Protein AF-A0A7I7TC88-F1 (afdb_monomer_lite)

Organism: NCBI:txid1534349

Foldseek 3Di:
DDKDDDDDPPDPDDDDPVNVVDDDDPPPDDPPDDDWQWDDDPDDDPDDTDTDDLVRVQVVVVVLVVDVVSLVVQLDQWDWDQDPVGTDIDGQPQPCSPPPPQWSHKDWDDDPRWHIWIWTWGDDPRDIIIDTDIPDDDPPNVVVSVVVVVVPVPDDD

Sequence (157 aa):
MVVLDQLAPNTAVRATAAHTDVECSCVGLVPGRSRATRSDWPTRSAGNSVIAAPHDLAVIYREALRYPLFAQIVHQPSAQFPGRSGFKEIKNQDRLLRSYPGFIGGKSGYTDLAQETYVGMAQRNGRRLIVVQMYGSDDLWGQAAQLLDWGFSHYSQ

Secondary structure (DSSP, 8-state):
-EE-S---TT------GGGGSS----TTPPTT----EEE---SS-TT--EEE-HHHHHHHHHHHTTSHHHHHHHT-SEEEEEETTEEEEEE---THHHHSTTEEEEEEEEETTTEEEEEEEEEETTEEEEEEEEEE-S-HHHHHHHHHHHHHHH---

Radius of gyration: 17.29 Å; chains: 1; bounding box: 58×32×40 Å

Structure (mmCIF, N/CA/C/O backbone):
data_AF-A0A7I7TC88-F1
#
_entry.id   AF-A0A7I7TC88-F1
#
loop_
_atom_site.group_PDB
_atom_site.id
_atom_site.type_symbol
_atom_site.label_atom_id
_atom_site.label_alt_id
_atom_site.label_comp_id
_atom_site.label_asym_id
_atom_site.label_entity_id
_atom_site.label_seq_id
_atom_site.pdbx_PDB_ins_code
_atom_site.Cartn_x
_atom_site.Cartn_y
_atom_site.Cartn_z
_atom_site.occupancy
_atom_site.B_iso_or_equiv
_atom_site.auth_seq_id
_atom_site.auth_comp_id
_atom_site.auth_asym_id
_atom_site.auth_atom_id
_atom_site.pdbx_PDB_model_num
ATOM 1 N N . MET A 1 1 ? -12.177 -2.552 -7.433 1.00 30.48 1 MET A N 1
ATOM 2 C CA . MET A 1 1 ? -11.979 -2.111 -6.040 1.00 30.48 1 MET A CA 1
ATOM 3 C C . MET A 1 1 ? -12.670 -3.127 -5.145 1.00 30.48 1 MET A C 1
ATOM 5 O O . MET A 1 1 ? -13.833 -3.399 -5.399 1.00 30.48 1 MET A O 1
ATOM 9 N N . VAL A 1 2 ? -11.966 -3.767 -4.208 1.00 35.16 2 VAL A N 1
ATOM 10 C CA . VAL A 1 2 ? -12.553 -4.766 -3.292 1.00 35.16 2 VAL A CA 1
ATOM 11 C C . VAL A 1 2 ? -12.083 -4.441 -1.877 1.00 35.16 2 VAL A C 1
ATOM 13 O O . VAL A 1 2 ? -10.880 -4.339 -1.650 1.00 35.16 2 VAL A O 1
ATOM 16 N N . VAL A 1 3 ? -13.031 -4.280 -0.952 1.00 37.34 3 VAL A N 1
ATOM 17 C CA . VAL A 1 3 ? -12.798 -4.225 0.498 1.00 37.34 3 VAL A CA 1
ATOM 18 C C . VAL A 1 3 ? -13.443 -5.488 1.062 1.00 37.34 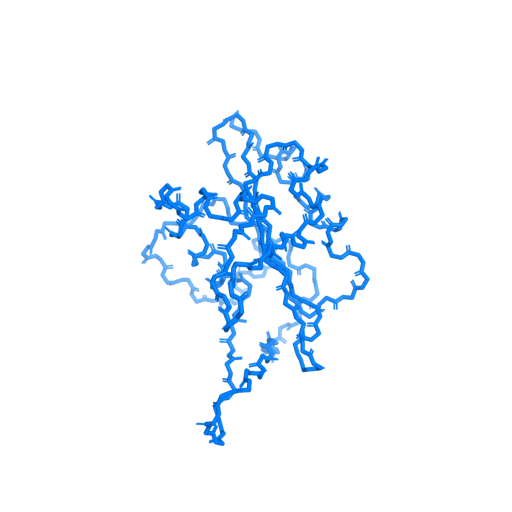3 VAL A C 1
ATOM 20 O O . VAL A 1 3 ? -14.662 -5.624 1.046 1.00 37.34 3 VAL A O 1
ATOM 23 N N . LEU A 1 4 ? -12.628 -6.466 1.454 1.00 41.84 4 LEU A N 1
ATOM 24 C CA . LEU A 1 4 ? -13.116 -7.755 1.950 1.00 41.84 4 LEU A CA 1
ATOM 25 C C . LEU A 1 4 ? -13.340 -7.673 3.459 1.00 41.84 4 LEU A C 1
ATOM 27 O O . LEU A 1 4 ? -12.362 -7.627 4.201 1.00 41.84 4 LEU A O 1
ATOM 31 N N . ASP A 1 5 ? -14.601 -7.705 3.904 1.00 38.94 5 ASP A N 1
ATOM 32 C CA . ASP A 1 5 ? -14.918 -7.810 5.337 1.00 38.94 5 ASP A CA 1
ATOM 33 C C . ASP A 1 5 ? -15.456 -9.188 5.759 1.00 38.94 5 ASP A C 1
ATOM 35 O O . ASP A 1 5 ? -15.155 -9.618 6.861 1.00 38.94 5 ASP A O 1
ATOM 39 N N . GLN A 1 6 ? -16.176 -9.961 4.936 1.00 37.22 6 GLN A N 1
ATOM 40 C CA . GLN A 1 6 ? -16.756 -11.234 5.418 1.00 37.22 6 GLN A CA 1
ATOM 41 C C . GLN A 1 6 ? -17.013 -12.263 4.298 1.00 37.22 6 GLN A C 1
ATOM 43 O O . GLN A 1 6 ? -18.144 -12.450 3.861 1.00 37.22 6 GLN A O 1
ATOM 48 N N . LEU A 1 7 ? -15.986 -12.995 3.847 1.00 35.56 7 LEU A N 1
ATOM 49 C CA . LEU A 1 7 ? -16.191 -14.226 3.064 1.00 35.56 7 LEU A CA 1
ATOM 50 C C . LEU A 1 7 ? -15.414 -15.388 3.679 1.00 35.56 7 LEU A C 1
ATOM 52 O O . LEU A 1 7 ? -14.193 -15.299 3.878 1.00 35.56 7 LEU A O 1
ATOM 56 N N . ALA A 1 8 ? -16.144 -16.470 3.972 1.00 33.47 8 ALA A N 1
ATOM 57 C CA . ALA A 1 8 ? -15.596 -17.699 4.526 1.00 33.47 8 ALA A CA 1
ATOM 58 C C . ALA A 1 8 ? -14.490 -18.260 3.602 1.00 33.47 8 ALA A C 1
ATOM 60 O O . ALA A 1 8 ? -14.648 -18.224 2.379 1.00 33.47 8 ALA A O 1
ATOM 61 N N . PRO A 1 9 ? -13.372 -18.789 4.143 1.00 36.81 9 PRO A N 1
ATOM 62 C CA . PRO A 1 9 ? -12.167 -19.111 3.363 1.00 36.81 9 PRO A CA 1
ATOM 63 C C . PRO A 1 9 ? -12.329 -20.194 2.284 1.00 36.81 9 PRO A C 1
ATOM 65 O O . PRO A 1 9 ? -11.410 -20.401 1.499 1.00 36.81 9 PRO A O 1
ATOM 68 N N . ASN A 1 10 ? -13.481 -20.870 2.230 1.00 29.33 10 ASN A N 1
ATOM 69 C CA . ASN A 1 10 ? -13.704 -22.060 1.406 1.00 29.33 10 ASN A CA 1
ATOM 70 C C . ASN A 1 10 ? -14.846 -21.886 0.392 1.00 29.33 10 ASN A C 1
ATOM 72 O O . ASN A 1 10 ? -15.270 -22.857 -0.233 1.00 29.33 10 ASN A O 1
ATOM 76 N N . THR A 1 11 ? -15.371 -20.671 0.228 1.00 32.31 11 THR A N 1
ATOM 77 C CA . THR A 1 11 ? -16.471 -20.413 -0.702 1.00 32.31 11 THR A CA 1
ATOM 78 C C . THR A 1 11 ? -15.914 -19.953 -2.045 1.00 32.31 11 THR A C 1
ATOM 80 O O . THR A 1 11 ? -15.488 -18.812 -2.201 1.00 32.31 11 THR A O 1
ATOM 83 N N . ALA A 1 12 ? -15.934 -20.834 -3.043 1.00 33.47 12 ALA A N 1
ATOM 84 C CA . ALA A 1 12 ? -15.748 -20.431 -4.430 1.00 33.47 12 ALA A CA 1
ATOM 85 C C . ALA A 1 12 ? -17.063 -19.823 -4.937 1.00 33.47 12 ALA A C 1
ATOM 87 O O . ALA A 1 12 ? -17.993 -20.539 -5.304 1.00 33.47 12 ALA A O 1
ATOM 88 N N . VAL A 1 13 ? -17.164 -18.494 -4.928 1.00 34.62 13 VAL A N 1
ATOM 89 C CA . VAL A 1 13 ? -18.330 -17.792 -5.471 1.00 34.62 13 VAL A CA 1
ATOM 90 C C . VAL A 1 13 ? -18.053 -17.453 -6.933 1.00 34.62 13 VAL A C 1
ATOM 92 O O . VAL A 1 13 ? -17.228 -16.598 -7.249 1.00 34.62 13 VAL A O 1
ATOM 95 N N . ARG A 1 14 ? -18.744 -18.134 -7.852 1.00 33.22 14 ARG A N 1
ATOM 96 C CA . ARG A 1 14 ? -18.722 -17.785 -9.277 1.00 33.22 14 ARG A CA 1
ATOM 97 C C . ARG A 1 14 ? -19.636 -16.580 -9.478 1.00 33.22 14 ARG A C 1
ATOM 99 O O . ARG A 1 14 ? -20.818 -16.673 -9.166 1.00 33.22 14 ARG A O 1
ATOM 106 N N . ALA A 1 15 ? -19.113 -15.461 -9.977 1.00 32.94 15 ALA A N 1
ATOM 107 C CA . ALA A 1 15 ? -19.929 -14.297 -10.317 1.00 32.94 15 ALA A CA 1
ATOM 108 C C . ALA A 1 15 ? -21.036 -14.691 -11.313 1.00 32.94 15 ALA A C 1
ATOM 110 O O . ALA A 1 15 ? -20.738 -15.049 -12.452 1.00 32.94 15 ALA A O 1
ATOM 111 N N . THR A 1 16 ? -22.295 -14.681 -10.871 1.00 37.97 16 THR A N 1
ATOM 112 C CA . THR A 1 16 ? -23.471 -14.849 -11.739 1.00 37.97 16 THR A CA 1
ATOM 113 C C . THR A 1 16 ? -24.166 -13.502 -11.911 1.00 37.97 16 THR A C 1
ATOM 115 O O . THR A 1 16 ? -23.864 -12.558 -11.183 1.00 37.97 16 THR A O 1
ATOM 118 N N . ALA A 1 17 ? -25.105 -13.394 -12.855 1.00 38.81 17 ALA A N 1
ATOM 119 C CA . ALA A 1 17 ? -25.898 -12.175 -13.047 1.00 38.81 17 ALA A CA 1
ATOM 120 C C . ALA A 1 17 ? -26.682 -11.754 -11.786 1.00 38.81 17 ALA A C 1
ATOM 122 O O . ALA A 1 17 ? -27.054 -10.602 -11.665 1.00 38.81 17 ALA A O 1
ATOM 123 N N . ALA A 1 18 ? -26.873 -12.644 -10.808 1.00 34.84 18 ALA A N 1
ATOM 124 C CA . ALA A 1 18 ? -27.464 -12.275 -9.523 1.00 34.84 18 ALA A CA 1
ATOM 125 C C . ALA A 1 18 ? -26.501 -11.479 -8.615 1.00 34.84 18 ALA A C 1
ATOM 127 O O . ALA A 1 18 ? -26.941 -10.808 -7.691 1.00 34.84 18 ALA A O 1
ATOM 128 N N . HIS A 1 19 ? -25.183 -11.518 -8.859 1.00 32.69 19 HIS A N 1
ATOM 129 C CA . HIS A 1 19 ? -24.187 -10.782 -8.063 1.00 32.69 19 HIS A CA 1
ATOM 130 C C . HIS A 1 19 ? -24.015 -9.323 -8.504 1.00 32.69 19 HIS A C 1
ATOM 132 O O . HIS A 1 19 ? -23.260 -8.590 -7.872 1.00 32.69 19 HIS A O 1
ATOM 138 N N . THR A 1 20 ? -24.701 -8.891 -9.567 1.00 38.81 20 THR A N 1
ATOM 139 C CA . THR A 1 20 ? -24.867 -7.462 -9.875 1.00 38.81 20 THR A CA 1
ATOM 140 C C . THR A 1 20 ? -25.995 -6.813 -9.070 1.00 38.81 20 THR A C 1
ATOM 142 O O . THR A 1 20 ? -26.038 -5.589 -9.019 1.00 38.81 20 THR A O 1
ATOM 145 N N . ASP A 1 21 ? -26.839 -7.609 -8.399 1.00 30.73 21 ASP A N 1
ATOM 146 C CA . ASP A 1 21 ? -27.986 -7.129 -7.611 1.00 30.73 21 ASP A CA 1
ATOM 147 C C . ASP A 1 21 ? -27.729 -7.126 -6.091 1.00 30.73 21 ASP A C 1
ATOM 149 O O . ASP A 1 21 ? -28.635 -6.847 -5.308 1.00 30.73 21 ASP A O 1
ATOM 153 N N . VAL A 1 22 ? -26.498 -7.414 -5.647 1.00 30.27 22 VAL A N 1
ATOM 154 C CA . VAL A 1 22 ? -26.112 -7.354 -4.227 1.00 30.27 22 VAL A CA 1
ATOM 155 C C . VAL A 1 22 ? -25.094 -6.236 -4.028 1.00 30.27 22 VAL A C 1
ATOM 157 O O . VAL A 1 22 ? -24.042 -6.230 -4.667 1.00 30.27 22 VAL A O 1
ATOM 160 N N . GLU A 1 23 ? -25.427 -5.288 -3.150 1.00 30.33 23 GLU A N 1
ATOM 161 C CA . GLU A 1 23 ? -24.625 -4.118 -2.782 1.00 30.33 23 GLU A CA 1
ATOM 162 C C . GLU A 1 23 ? -23.167 -4.475 -2.451 1.00 30.33 23 GLU A C 1
ATOM 164 O O . GLU A 1 23 ? -22.798 -4.837 -1.336 1.00 30.33 23 GLU A O 1
ATOM 169 N N . CYS A 1 24 ? -22.297 -4.335 -3.442 1.00 29.61 24 CYS A N 1
ATOM 170 C CA . CYS A 1 24 ? -20.859 -4.264 -3.259 1.00 29.61 24 CYS A CA 1
ATOM 171 C C . CYS A 1 24 ? -20.335 -3.365 -4.371 1.00 29.61 24 CYS A C 1
ATOM 173 O O . CYS A 1 24 ? -20.211 -3.785 -5.521 1.00 29.61 24 CYS A O 1
ATOM 175 N N . SER A 1 25 ? -20.120 -2.090 -4.033 1.00 32.56 25 SER A N 1
ATOM 176 C CA . SER A 1 25 ? -19.837 -1.003 -4.976 1.00 32.56 25 SER A CA 1
ATOM 177 C C . SER A 1 25 ? -18.528 -1.229 -5.743 1.00 32.56 25 SER A C 1
ATOM 179 O O . SER A 1 25 ? -17.452 -0.743 -5.393 1.00 32.56 25 SER A O 1
ATOM 181 N N . CYS A 1 26 ? -18.623 -1.997 -6.824 1.00 33.34 26 CYS A N 1
ATOM 182 C CA . CYS A 1 26 ? -17.640 -2.062 -7.887 1.00 33.34 26 CYS A CA 1
ATOM 183 C C . CYS A 1 26 ? -17.983 -0.972 -8.903 1.00 33.34 26 CYS A C 1
ATOM 185 O O . CYS A 1 26 ? -18.599 -1.241 -9.934 1.00 33.34 26 CYS A O 1
ATOM 187 N N . VAL A 1 27 ? -17.596 0.271 -8.620 1.00 30.95 27 VAL A N 1
ATOM 188 C CA . VAL A 1 27 ? -17.707 1.351 -9.608 1.00 30.95 27 VAL A CA 1
ATOM 189 C C . VAL A 1 27 ? -16.880 0.966 -10.847 1.00 30.95 27 VAL A C 1
ATOM 191 O O . VAL A 1 27 ? -15.663 0.806 -10.761 1.00 30.95 27 VAL A O 1
ATOM 194 N N . GLY A 1 28 ? -17.554 0.776 -11.991 1.00 35.25 28 GLY A N 1
ATOM 195 C CA . GLY A 1 28 ? -16.935 0.650 -13.320 1.00 35.25 28 GLY A CA 1
ATOM 196 C C . GLY A 1 28 ? -16.926 -0.734 -13.993 1.00 35.25 28 GLY A C 1
ATOM 197 O O . GLY A 1 28 ? -16.278 -0.879 -15.031 1.00 35.25 28 GLY A O 1
ATOM 198 N N . LEU A 1 29 ? -17.617 -1.753 -13.468 1.00 34.38 29 LEU A N 1
ATOM 199 C CA . LEU A 1 29 ? -17.720 -3.058 -14.141 1.00 34.38 29 LEU A CA 1
ATOM 200 C C . LEU A 1 29 ? -18.907 -3.100 -15.118 1.00 34.38 29 LEU A C 1
ATOM 202 O O . LEU A 1 29 ? -20.060 -3.023 -14.710 1.00 34.38 29 LEU A O 1
ATOM 206 N N . VAL A 1 30 ? -18.618 -3.262 -16.414 1.00 31.56 30 VAL A N 1
ATOM 207 C CA . VAL A 1 30 ? -19.623 -3.563 -17.450 1.00 31.56 30 VAL A CA 1
ATOM 208 C C . VAL A 1 30 ? -19.715 -5.088 -17.614 1.00 31.56 30 VAL A C 1
ATOM 210 O O . VAL A 1 30 ? -18.669 -5.729 -17.781 1.00 31.56 30 VAL A O 1
ATOM 213 N N . PRO A 1 31 ? -20.919 -5.692 -17.605 1.00 30.50 31 PRO A N 1
ATOM 214 C CA . PRO A 1 31 ? -21.084 -7.126 -17.834 1.00 30.50 31 PRO A CA 1
ATOM 215 C C . PRO A 1 31 ? -20.438 -7.582 -19.153 1.00 30.50 31 PRO A C 1
ATOM 217 O O . PRO A 1 31 ? -20.610 -6.952 -20.194 1.00 30.50 31 PRO A O 1
ATOM 220 N N . GLY A 1 32 ? -19.681 -8.685 -19.110 1.00 31.69 32 GLY A N 1
ATOM 221 C CA . GLY A 1 32 ? -19.079 -9.312 -20.297 1.00 31.69 32 GLY A CA 1
ATOM 222 C C . GLY A 1 32 ? -17.626 -8.932 -20.615 1.00 31.69 32 GLY A C 1
ATOM 223 O O . GLY A 1 32 ? -17.097 -9.403 -21.620 1.00 31.69 32 GLY A O 1
ATOM 224 N N . ARG A 1 33 ? -16.943 -8.129 -19.783 1.00 29.09 33 ARG A N 1
ATOM 225 C CA . ARG A 1 33 ? -15.505 -7.836 -19.957 1.00 29.09 33 ARG A CA 1
ATOM 226 C C . ARG A 1 33 ? -14.673 -8.234 -18.739 1.00 29.09 33 ARG A C 1
ATOM 228 O O . ARG A 1 33 ? -14.773 -7.629 -17.678 1.00 29.09 33 ARG A O 1
ATOM 235 N N . SER A 1 34 ? -13.777 -9.201 -18.925 1.00 29.73 34 SER A N 1
ATOM 236 C CA . SER A 1 34 ? -12.673 -9.473 -18.003 1.00 29.73 34 SER A CA 1
ATOM 237 C C . SER A 1 34 ? -11.613 -8.373 -18.128 1.00 29.73 34 SER A C 1
ATOM 239 O O . SER A 1 34 ? -11.020 -8.216 -19.197 1.00 29.73 34 SER A O 1
ATOM 241 N N . ARG A 1 35 ? -11.341 -7.624 -17.054 1.00 35.84 35 ARG A N 1
ATOM 242 C CA . ARG A 1 35 ? -10.143 -6.774 -16.959 1.00 35.84 35 ARG A CA 1
ATOM 243 C C . ARG A 1 35 ? -9.157 -7.391 -15.978 1.00 35.84 35 ARG A C 1
ATOM 245 O O . ARG A 1 35 ? -9.361 -7.365 -14.771 1.00 35.84 35 ARG A O 1
ATOM 252 N N . ALA A 1 36 ? -8.105 -7.958 -16.548 1.00 37.38 36 ALA A N 1
ATOM 253 C CA . ALA A 1 36 ? -6.912 -8.420 -15.867 1.00 37.38 36 ALA A CA 1
ATOM 254 C C . ALA A 1 36 ? -5.855 -7.317 -15.940 1.00 37.38 36 ALA A C 1
ATOM 256 O O . ALA A 1 36 ? -5.576 -6.808 -17.026 1.00 37.38 36 ALA A O 1
ATOM 257 N N . THR A 1 37 ? -5.249 -6.955 -14.815 1.00 36.53 37 THR A N 1
ATOM 258 C CA . THR A 1 37 ? -4.044 -6.123 -14.825 1.00 36.53 37 THR A CA 1
ATOM 259 C C . THR A 1 37 ? -2.842 -7.016 -15.067 1.00 36.53 37 THR A C 1
ATOM 261 O O . THR A 1 37 ? -2.555 -7.913 -14.273 1.00 36.53 37 THR A O 1
ATOM 264 N N . ARG A 1 38 ? -2.185 -6.798 -16.201 1.00 35.59 38 ARG A N 1
ATOM 265 C CA . ARG A 1 38 ? -1.017 -7.552 -16.644 1.00 35.59 38 ARG A CA 1
ATOM 266 C C . ARG A 1 38 ? 0.227 -6.939 -16.014 1.00 35.59 38 ARG A C 1
ATOM 268 O O . ARG A 1 38 ? 0.530 -5.796 -16.331 1.00 35.59 38 ARG A O 1
ATOM 275 N N . SER A 1 39 ? 0.949 -7.675 -15.174 1.00 34.16 39 SER A N 1
ATOM 276 C CA . SER A 1 39 ? 2.285 -7.271 -14.722 1.00 34.16 39 SER A CA 1
ATOM 277 C C . SER A 1 39 ? 3.347 -8.143 -15.393 1.00 34.16 39 SER A C 1
ATOM 279 O O . SER A 1 39 ? 3.354 -9.364 -15.244 1.00 34.16 39 SER A O 1
ATOM 281 N N . ASP A 1 40 ? 4.253 -7.510 -16.141 1.00 32.50 40 ASP A N 1
ATOM 282 C CA . ASP A 1 40 ? 5.426 -8.182 -16.704 1.00 32.50 40 ASP A CA 1
ATOM 283 C C . ASP A 1 40 ? 6.610 -7.991 -15.745 1.00 32.50 40 ASP A C 1
ATOM 285 O O . ASP A 1 40 ? 7.053 -6.871 -15.484 1.00 32.50 40 ASP A O 1
ATOM 289 N N . TRP A 1 41 ? 7.116 -9.092 -15.186 1.00 28.56 41 TRP A N 1
ATOM 290 C CA . TRP A 1 41 ? 8.337 -9.107 -14.378 1.00 28.56 41 TRP A CA 1
ATOM 291 C C . TRP A 1 41 ? 9.542 -9.483 -15.256 1.00 28.56 41 TRP A C 1
ATOM 293 O O . TRP A 1 41 ? 9.463 -10.469 -15.994 1.00 28.56 41 TRP A O 1
ATOM 303 N N . PRO A 1 42 ? 10.689 -8.778 -15.186 1.00 29.00 42 PRO A N 1
ATOM 304 C CA . PRO A 1 42 ? 11.821 -9.058 -16.055 1.00 29.00 42 PRO A CA 1
ATOM 305 C C . PRO A 1 42 ? 12.687 -10.181 -15.468 1.00 29.00 42 PRO A C 1
ATOM 307 O O . PRO A 1 42 ? 13.790 -9.951 -14.979 1.00 29.00 42 PRO A O 1
ATOM 310 N N . THR A 1 43 ? 12.219 -11.428 -15.537 1.00 34.06 43 THR A N 1
ATOM 311 C CA . THR A 1 43 ? 13.096 -12.603 -15.403 1.00 34.06 43 THR A CA 1
ATOM 312 C C . THR A 1 43 ? 12.837 -13.602 -16.523 1.00 34.06 43 THR A C 1
ATOM 314 O O . THR A 1 43 ? 11.827 -14.295 -16.535 1.00 34.06 43 THR A O 1
ATOM 317 N N . ARG A 1 44 ? 13.801 -13.644 -17.454 1.00 33.19 44 ARG A N 1
ATOM 318 C CA . ARG A 1 44 ? 14.151 -14.706 -18.416 1.00 33.19 44 ARG A CA 1
ATOM 319 C C . ARG A 1 44 ? 13.192 -15.910 -18.500 1.00 33.19 44 ARG A C 1
ATOM 321 O O . ARG A 1 44 ? 13.499 -16.986 -18.006 1.00 33.19 44 ARG A O 1
ATOM 328 N N . SER A 1 45 ? 12.088 -15.755 -19.218 1.00 28.77 45 SER A N 1
ATOM 329 C CA . SER A 1 45 ? 11.590 -16.713 -20.218 1.00 28.77 45 SER A CA 1
ATOM 330 C C . SER A 1 45 ? 10.413 -16.057 -20.937 1.00 28.77 45 SER A C 1
ATOM 332 O O . SER A 1 45 ? 9.554 -15.439 -20.316 1.00 28.77 45 SER A O 1
ATOM 334 N N . ALA A 1 46 ? 10.432 -16.092 -22.264 1.00 34.41 46 ALA A N 1
ATOM 335 C CA . ALA A 1 46 ? 9.375 -15.533 -23.088 1.00 34.41 46 ALA A CA 1
ATOM 336 C C . ALA A 1 46 ? 8.023 -16.199 -22.761 1.00 34.41 46 ALA A C 1
ATOM 338 O O . ALA A 1 46 ? 7.935 -17.424 -22.785 1.00 34.41 46 ALA A O 1
ATOM 339 N N . GLY A 1 47 ? 6.976 -15.402 -22.513 1.00 32.19 47 GLY A N 1
ATOM 340 C CA . GLY A 1 47 ? 5.595 -15.822 -22.793 1.00 32.19 47 GLY A CA 1
ATOM 341 C C . GLY A 1 47 ? 4.584 -15.897 -21.644 1.00 32.19 47 GLY A C 1
ATOM 342 O O . GLY A 1 47 ? 3.404 -16.061 -21.939 1.00 32.19 47 GLY A O 1
ATOM 343 N N . ASN A 1 48 ? 4.963 -15.730 -20.374 1.00 38.66 48 ASN A N 1
ATOM 344 C CA . ASN A 1 48 ? 4.006 -15.875 -19.267 1.00 38.66 48 ASN A CA 1
ATOM 345 C C . ASN A 1 48 ? 3.610 -14.514 -18.678 1.00 38.66 48 ASN A C 1
ATOM 347 O O . ASN A 1 48 ? 4.306 -13.977 -17.822 1.00 38.66 48 ASN A O 1
ATOM 351 N N . SER A 1 49 ? 2.475 -13.964 -19.120 1.00 43.25 49 SER A N 1
ATOM 352 C CA . SER A 1 49 ? 1.843 -12.824 -18.446 1.00 43.25 49 SER A CA 1
ATOM 353 C C . SER A 1 49 ? 1.334 -13.253 -17.069 1.00 43.25 49 SER A C 1
ATOM 355 O O . SER A 1 49 ? 0.514 -14.168 -16.976 1.00 43.25 49 SER A O 1
ATOM 357 N N . VAL A 1 50 ? 1.775 -12.580 -16.005 1.00 48.91 50 VAL A N 1
ATOM 358 C CA . VAL A 1 50 ? 1.205 -12.778 -14.667 1.00 48.91 50 VAL A CA 1
ATOM 359 C C . VAL A 1 50 ? -0.039 -11.901 -14.546 1.00 48.91 50 VAL A C 1
ATOM 361 O O . VAL A 1 50 ? -0.007 -10.694 -14.794 1.00 48.91 50 VAL A O 1
ATOM 364 N N . ILE A 1 51 ? -1.159 -12.536 -14.211 1.00 58.62 51 ILE A N 1
ATOM 365 C CA . ILE A 1 51 ? -2.460 -11.898 -14.025 1.00 58.62 51 ILE A CA 1
ATOM 366 C C . ILE A 1 51 ? -2.900 -12.168 -12.590 1.00 58.62 51 ILE A C 1
ATOM 368 O O . ILE A 1 51 ? -2.896 -13.314 -12.150 1.00 58.62 51 ILE A O 1
ATOM 372 N N . ALA A 1 52 ? -3.318 -11.121 -11.888 1.00 63.38 52 ALA A N 1
ATOM 373 C CA . ALA A 1 52 ? -3.991 -11.231 -10.601 1.00 63.38 52 ALA A CA 1
ATOM 374 C C . ALA A 1 52 ? -5.222 -10.322 -10.596 1.00 63.38 52 ALA A C 1
ATOM 376 O O . ALA A 1 52 ? -5.175 -9.217 -11.145 1.00 63.38 52 ALA A O 1
ATOM 377 N N . ALA A 1 53 ? -6.320 -10.775 -9.988 1.00 77.88 53 ALA A N 1
ATOM 378 C CA . ALA A 1 53 ? -7.457 -9.910 -9.702 1.00 77.88 53 ALA A CA 1
ATOM 379 C C . ALA A 1 53 ? -7.251 -9.177 -8.361 1.00 77.88 53 ALA A C 1
ATOM 381 O O . ALA A 1 53 ? -6.590 -9.711 -7.464 1.00 77.88 53 ALA A O 1
ATOM 382 N N . PRO A 1 54 ? -7.877 -7.999 -8.153 1.00 81.81 54 PRO A N 1
ATOM 383 C CA . PRO A 1 54 ? -7.807 -7.298 -6.870 1.00 81.81 54 PRO A CA 1
ATOM 384 C C . PRO A 1 54 ? -8.261 -8.163 -5.686 1.00 81.81 54 PRO A C 1
ATOM 386 O O . PRO A 1 54 ? -7.702 -8.078 -4.596 1.00 81.81 54 PRO A O 1
ATOM 389 N N . HIS A 1 55 ? -9.258 -9.020 -5.919 1.00 81.50 55 HIS A N 1
ATOM 390 C CA . HIS A 1 55 ? -9.759 -9.976 -4.936 1.00 81.50 55 HIS A CA 1
ATOM 391 C C . HIS A 1 55 ? -8.684 -10.990 -4.516 1.00 81.50 55 HIS A C 1
ATOM 393 O O . HIS A 1 55 ? -8.485 -11.214 -3.324 1.00 81.50 55 HIS A O 1
ATOM 399 N N . ASP A 1 56 ? -7.953 -11.564 -5.473 1.00 81.62 56 ASP A N 1
ATOM 400 C CA . ASP A 1 56 ? -6.934 -12.581 -5.191 1.00 81.62 56 ASP A CA 1
ATOM 401 C C . ASP A 1 56 ? -5.792 -11.994 -4.360 1.00 81.62 56 ASP A C 1
ATOM 403 O O . ASP A 1 56 ? -5.348 -12.604 -3.388 1.00 81.62 56 ASP A O 1
ATOM 407 N N . LEU A 1 57 ? -5.367 -10.767 -4.681 1.00 82.50 57 LEU A N 1
ATOM 408 C CA . LEU A 1 57 ? -4.384 -10.047 -3.874 1.00 82.50 57 LEU A CA 1
ATOM 409 C C . LEU A 1 57 ? -4.899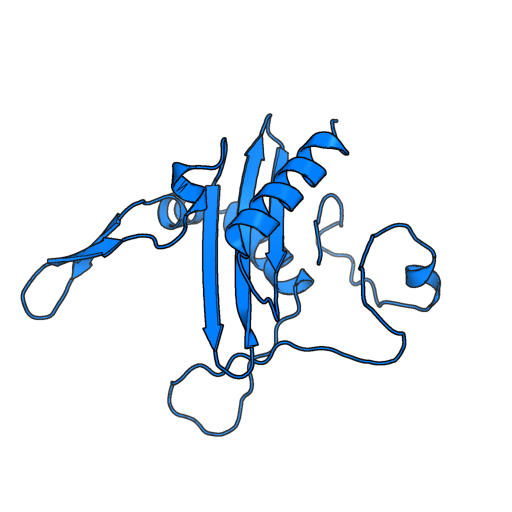 -9.794 -2.458 1.00 82.50 57 LEU A C 1
ATOM 411 O O . LEU A 1 57 ? -4.173 -10.029 -1.497 1.00 82.50 57 LEU A O 1
ATOM 415 N N . ALA A 1 58 ? -6.151 -9.374 -2.295 1.00 86.94 58 ALA A N 1
ATOM 416 C CA . ALA A 1 58 ? -6.707 -9.167 -0.965 1.00 86.94 58 ALA A CA 1
ATOM 417 C C . ALA A 1 58 ? -6.726 -10.468 -0.139 1.00 86.94 58 ALA A C 1
ATOM 419 O O . ALA A 1 58 ? -6.388 -10.441 1.044 1.00 86.94 58 ALA A O 1
ATOM 420 N N . VAL A 1 59 ? -7.028 -11.617 -0.756 1.00 86.19 59 VAL A N 1
ATOM 421 C CA . VAL A 1 59 ? -6.945 -12.934 -0.099 1.00 86.19 59 VAL A CA 1
ATOM 422 C C . VAL A 1 59 ? -5.502 -13.292 0.267 1.00 86.19 59 VAL A C 1
ATOM 424 O O . VAL A 1 59 ? -5.253 -13.704 1.399 1.00 86.19 59 VAL A O 1
ATOM 427 N N . ILE A 1 60 ? -4.540 -13.084 -0.636 1.00 85.38 60 ILE A N 1
ATOM 428 C CA . ILE A 1 60 ? -3.114 -13.333 -0.369 1.00 85.38 60 ILE A CA 1
ATOM 429 C C . ILE A 1 60 ? -2.636 -12.511 0.829 1.00 85.38 60 ILE A C 1
ATOM 431 O O . ILE A 1 60 ? -2.016 -13.050 1.744 1.00 85.38 60 ILE A O 1
ATOM 435 N N . TYR A 1 61 ? -2.947 -11.215 0.856 1.00 90.12 61 TYR A N 1
ATOM 436 C CA . TYR A 1 61 ? -2.540 -10.337 1.951 1.00 90.12 61 TYR A CA 1
ATOM 437 C C . TYR A 1 61 ? -3.287 -10.651 3.254 1.00 90.12 61 TYR A C 1
ATOM 439 O O . TYR A 1 61 ? -2.696 -10.556 4.329 1.00 90.12 61 TYR A O 1
ATOM 447 N N . ARG A 1 62 ? -4.544 -11.110 3.183 1.00 91.12 62 ARG A N 1
ATOM 448 C CA . ARG A 1 62 ? -5.277 -11.616 4.353 1.00 91.12 62 ARG A CA 1
ATOM 449 C C . ARG A 1 62 ? -4.574 -12.820 4.975 1.00 91.12 62 ARG A C 1
ATOM 451 O O . ARG A 1 62 ? -4.390 -12.842 6.191 1.00 91.12 62 ARG A O 1
ATOM 458 N N . GLU A 1 63 ? -4.147 -13.786 4.164 1.00 93.06 63 GLU A N 1
ATOM 459 C CA . GLU A 1 63 ? -3.380 -14.936 4.657 1.00 93.06 63 GLU A CA 1
ATOM 460 C C . GLU A 1 63 ? -1.988 -14.522 5.153 1.00 93.06 63 GLU A C 1
ATOM 462 O O . GLU A 1 63 ? -1.555 -14.972 6.213 1.00 93.06 63 GLU A O 1
ATOM 467 N N . ALA A 1 64 ? -1.308 -13.602 4.463 1.00 88.31 64 ALA A N 1
ATOM 468 C CA . ALA A 1 64 ? -0.003 -13.093 4.884 1.00 88.31 64 ALA A CA 1
ATOM 469 C C . ALA A 1 64 ? -0.057 -12.433 6.275 1.00 88.31 64 ALA A C 1
ATOM 471 O O . ALA A 1 64 ? 0.830 -12.650 7.101 1.00 88.31 64 ALA A O 1
ATOM 472 N N . LEU A 1 65 ? -1.136 -11.706 6.589 1.00 90.56 65 LEU A N 1
ATOM 473 C CA . LEU A 1 65 ? -1.362 -11.089 7.903 1.00 90.56 65 LEU A CA 1
ATOM 474 C C . LEU A 1 65 ? -1.588 -12.091 9.051 1.00 90.56 65 LEU A C 1
ATOM 476 O O . LEU A 1 65 ? -1.681 -11.676 10.211 1.00 90.56 65 LEU A O 1
ATOM 480 N N . ARG A 1 66 ? -1.671 -13.397 8.772 1.00 92.00 66 ARG A N 1
ATOM 481 C CA . ARG A 1 66 ? -1.648 -14.443 9.809 1.00 92.00 66 ARG A CA 1
ATOM 482 C C . ARG A 1 66 ? -0.236 -14.717 10.323 1.00 92.00 66 ARG A C 1
ATOM 484 O O . ARG A 1 66 ? -0.098 -15.284 11.401 1.00 92.00 66 ARG A O 1
ATOM 491 N N . TYR A 1 67 ? 0.793 -14.293 9.590 1.00 92.81 67 TYR A N 1
ATOM 492 C CA . TYR A 1 67 ? 2.193 -14.429 9.974 1.00 92.81 67 TYR A CA 1
ATOM 493 C C . TYR A 1 67 ? 2.686 -13.112 10.591 1.00 92.81 67 TYR A C 1
ATOM 495 O O . TYR A 1 67 ? 2.895 -12.142 9.861 1.00 92.81 67 TYR A O 1
ATOM 503 N N . PRO A 1 68 ? 2.935 -13.040 11.914 1.00 91.06 68 PRO A N 1
ATOM 504 C CA . PRO A 1 68 ? 3.357 -11.793 12.558 1.00 91.06 68 PRO A CA 1
ATOM 505 C C . PRO A 1 68 ? 4.637 -11.202 11.956 1.00 91.06 68 PRO A C 1
ATOM 507 O O . PRO A 1 68 ? 4.769 -9.985 11.853 1.00 91.06 68 PRO A O 1
ATOM 510 N N . LEU A 1 69 ? 5.550 -12.062 11.490 1.00 93.00 69 LEU A N 1
ATOM 511 C CA . LEU A 1 69 ? 6.779 -11.651 10.814 1.00 93.00 69 LEU A CA 1
ATOM 512 C C . LEU A 1 69 ? 6.505 -10.854 9.530 1.00 93.00 69 LEU A C 1
ATOM 514 O O . LEU A 1 69 ? 7.221 -9.901 9.244 1.00 93.00 69 LEU A O 1
ATOM 518 N N . PHE A 1 70 ? 5.460 -11.198 8.772 1.00 94.44 70 PHE A N 1
ATOM 519 C CA . PHE A 1 70 ? 5.097 -10.447 7.572 1.00 94.44 70 PHE A CA 1
ATOM 520 C C . PHE A 1 70 ? 4.723 -9.007 7.926 1.00 94.44 70 PHE A C 1
ATOM 522 O O . PHE A 1 70 ? 5.281 -8.079 7.347 1.00 94.44 70 PHE A O 1
ATOM 529 N N . ALA A 1 71 ? 3.844 -8.827 8.920 1.00 92.50 71 ALA A N 1
ATOM 530 C CA . ALA A 1 71 ? 3.451 -7.506 9.407 1.00 92.50 71 ALA A CA 1
ATOM 531 C C . ALA A 1 71 ? 4.666 -6.705 9.900 1.00 92.50 71 ALA A C 1
ATOM 533 O O . ALA A 1 71 ? 4.791 -5.530 9.576 1.00 92.50 71 ALA A O 1
ATOM 534 N N . GLN A 1 72 ? 5.599 -7.349 10.610 1.00 93.94 72 GLN A N 1
ATOM 535 C CA . GLN A 1 72 ? 6.846 -6.707 11.038 1.00 93.94 72 GLN A CA 1
ATOM 536 C C . GLN A 1 72 ? 7.676 -6.222 9.847 1.00 93.94 72 GLN A C 1
ATOM 538 O O . GLN A 1 72 ? 8.115 -5.078 9.851 1.00 93.94 72 GLN A O 1
ATOM 543 N N . ILE A 1 73 ? 7.866 -7.058 8.822 1.00 94.44 73 ILE A N 1
ATOM 544 C CA . ILE A 1 73 ? 8.661 -6.713 7.635 1.00 94.44 73 ILE A CA 1
ATOM 545 C C . ILE A 1 73 ? 8.026 -5.548 6.871 1.00 94.44 73 ILE A C 1
ATOM 547 O O . ILE A 1 73 ? 8.709 -4.573 6.568 1.00 94.44 73 ILE A O 1
ATOM 551 N N . VAL A 1 74 ? 6.725 -5.613 6.570 1.00 94.31 74 VAL A N 1
ATOM 552 C CA . VAL A 1 74 ? 6.061 -4.557 5.780 1.00 94.31 74 VAL A CA 1
ATOM 553 C C . VAL A 1 74 ? 5.911 -3.242 6.547 1.00 94.31 74 VAL A C 1
ATOM 555 O O . VAL A 1 74 ? 5.752 -2.195 5.919 1.00 94.31 74 VAL A O 1
ATOM 558 N N . HIS A 1 75 ? 6.003 -3.285 7.880 1.00 96.06 75 HIS A N 1
ATOM 559 C CA . HIS A 1 75 ? 5.967 -2.106 8.741 1.00 96.06 75 HIS A CA 1
ATOM 560 C C . HIS A 1 75 ? 7.345 -1.453 8.954 1.00 96.06 75 HIS A C 1
ATOM 562 O O . HIS A 1 75 ? 7.437 -0.379 9.547 1.00 96.06 75 HIS A O 1
ATOM 568 N N . GLN A 1 76 ? 8.442 -2.062 8.486 1.00 95.06 76 GLN A N 1
ATOM 569 C CA . GLN A 1 76 ? 9.773 -1.473 8.645 1.00 95.06 76 GLN A CA 1
ATOM 570 C C . GLN A 1 76 ? 9.912 -0.194 7.801 1.00 95.06 76 GLN A C 1
ATOM 572 O O . GLN A 1 76 ? 9.696 -0.244 6.588 1.00 95.06 76 GLN A O 1
ATOM 577 N N . PRO A 1 77 ? 10.320 0.951 8.389 1.00 94.62 77 PRO A N 1
ATOM 578 C CA . PRO A 1 77 ? 10.585 2.173 7.625 1.00 94.62 77 PRO A CA 1
ATOM 579 C C . PRO A 1 77 ? 11.841 2.067 6.756 1.00 94.62 77 PRO A C 1
ATOM 581 O O . PRO A 1 77 ? 11.921 2.685 5.691 1.00 94.62 77 PRO A O 1
ATOM 584 N N . SER A 1 78 ? 12.829 1.304 7.217 1.00 93.75 78 SER A N 1
ATOM 585 C CA . SER A 1 78 ? 14.033 0.960 6.475 1.00 93.75 78 SER A CA 1
ATOM 586 C C . SER A 1 78 ? 14.622 -0.358 6.970 1.00 93.75 78 SER A C 1
ATOM 588 O O . SER A 1 78 ? 14.296 -0.833 8.058 1.00 93.75 78 SER A O 1
ATOM 590 N N . ALA A 1 79 ? 15.481 -0.952 6.150 1.00 92.88 79 ALA A N 1
ATOM 591 C CA . ALA A 1 79 ? 16.252 -2.137 6.491 1.00 92.88 79 ALA A CA 1
ATOM 592 C C . ALA A 1 79 ? 17.664 -2.024 5.909 1.00 92.88 79 ALA A C 1
ATOM 594 O O . ALA A 1 79 ? 17.875 -1.380 4.881 1.00 92.88 79 ALA A O 1
ATOM 595 N N . GLN A 1 80 ? 18.635 -2.673 6.549 1.00 92.31 80 GLN A N 1
ATOM 596 C CA . GLN A 1 80 ? 19.982 -2.797 6.002 1.00 92.31 80 GLN A CA 1
ATOM 597 C C . GLN A 1 80 ? 20.055 -4.031 5.113 1.00 92.31 80 GLN A C 1
ATOM 599 O O . GLN A 1 80 ? 19.850 -5.152 5.575 1.00 92.31 80 GLN A O 1
ATOM 604 N N . PHE A 1 81 ? 20.354 -3.827 3.835 1.00 89.62 81 PHE A N 1
ATOM 605 C CA . PHE A 1 81 ? 20.447 -4.899 2.857 1.00 89.62 81 PHE A CA 1
ATOM 606 C C . PHE A 1 81 ? 21.911 -5.166 2.490 1.00 89.62 81 PHE A C 1
ATOM 608 O O . PHE A 1 81 ? 22.640 -4.219 2.177 1.00 89.62 81 PHE A O 1
ATOM 615 N N . PRO A 1 82 ? 22.380 -6.424 2.515 1.00 90.19 82 PRO A N 1
ATOM 616 C CA . PRO A 1 82 ? 23.753 -6.739 2.146 1.00 90.19 82 PRO A CA 1
ATOM 617 C C . PRO A 1 82 ? 23.983 -6.479 0.651 1.00 90.19 82 PRO A C 1
ATOM 619 O O . PRO A 1 82 ? 23.273 -6.993 -0.212 1.00 90.19 82 PRO A O 1
ATOM 622 N N . GLY A 1 83 ? 24.992 -5.671 0.342 1.00 85.62 83 GLY A N 1
ATOM 623 C CA . GLY A 1 83 ? 25.467 -5.395 -1.009 1.00 85.62 83 GLY A CA 1
ATOM 624 C C . GLY A 1 83 ? 26.911 -5.853 -1.213 1.00 85.62 83 GLY A C 1
ATOM 625 O O . GLY A 1 83 ? 27.594 -6.283 -0.285 1.00 85.62 83 GLY A O 1
ATOM 626 N N . ARG A 1 84 ? 27.406 -5.722 -2.451 1.00 86.62 84 ARG A N 1
ATOM 627 C CA . ARG A 1 84 ? 28.776 -6.125 -2.828 1.00 86.62 84 ARG A CA 1
ATOM 628 C C . ARG A 1 84 ? 29.876 -5.391 -2.047 1.00 86.62 84 ARG A C 1
ATOM 630 O O . ARG A 1 84 ? 30.969 -5.922 -1.919 1.00 86.62 84 ARG A O 1
ATOM 637 N N . SER A 1 85 ? 29.594 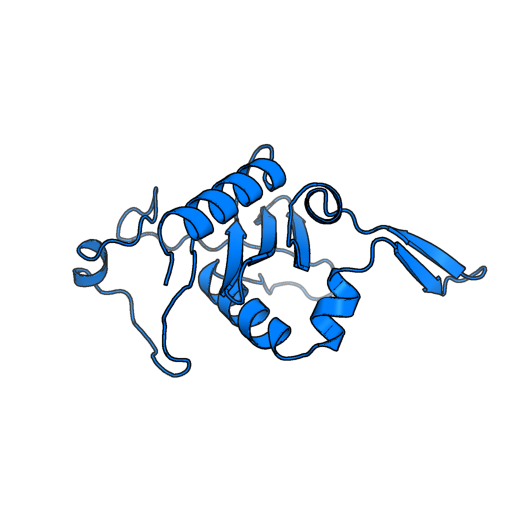-4.189 -1.549 1.00 89.12 85 SER A N 1
ATOM 638 C CA . SER A 1 85 ? 30.542 -3.313 -0.848 1.00 89.12 85 SER A CA 1
ATOM 639 C C . SER A 1 85 ? 30.130 -3.025 0.603 1.00 89.12 85 SER A C 1
ATOM 641 O O . SER A 1 85 ? 30.471 -1.974 1.137 1.00 89.12 85 SER A O 1
ATOM 643 N N . GLY A 1 86 ? 29.356 -3.920 1.226 1.00 92.44 86 GLY A N 1
ATOM 644 C CA . GLY A 1 86 ? 28.809 -3.741 2.575 1.00 92.44 86 GLY A CA 1
ATOM 645 C C . GLY A 1 86 ? 27.297 -3.513 2.582 1.00 92.44 86 GLY A C 1
ATOM 646 O O . GLY A 1 86 ? 26.615 -3.735 1.581 1.00 92.44 86 GLY A O 1
ATOM 647 N N . PHE A 1 87 ? 26.757 -3.105 3.728 1.00 91.62 87 PHE A N 1
ATOM 648 C CA . PHE A 1 87 ? 25.320 -2.886 3.885 1.00 91.62 87 PHE A CA 1
ATOM 649 C C . PHE A 1 87 ? 24.867 -1.580 3.226 1.00 91.62 87 PHE A C 1
ATOM 651 O O . PHE A 1 87 ? 25.511 -0.541 3.366 1.00 91.62 87 PHE A O 1
ATOM 658 N N . LYS A 1 88 ? 23.729 -1.638 2.533 1.00 92.50 88 LYS A N 1
ATOM 659 C CA . LYS A 1 88 ? 23.023 -0.484 1.979 1.00 92.50 88 LYS A CA 1
ATOM 660 C C . LYS A 1 88 ? 21.651 -0.374 2.627 1.00 92.50 88 LYS A C 1
ATOM 662 O O . LYS A 1 88 ? 20.892 -1.341 2.631 1.00 92.50 88 LYS A O 1
ATOM 667 N N . GLU A 1 89 ? 21.307 0.822 3.086 1.00 93.00 89 GLU A N 1
ATOM 668 C CA . GLU A 1 89 ? 19.964 1.082 3.590 1.00 93.00 89 GLU A CA 1
ATOM 669 C C . GLU A 1 89 ? 18.958 1.074 2.430 1.00 93.00 89 GLU A C 1
ATOM 671 O O . GLU A 1 89 ? 19.117 1.787 1.433 1.00 93.00 89 GLU A O 1
ATOM 676 N N . ILE A 1 90 ? 17.905 0.275 2.574 1.00 91.25 90 ILE A N 1
ATOM 677 C CA . ILE A 1 90 ? 16.706 0.318 1.740 1.00 91.25 90 ILE A CA 1
ATOM 678 C C . ILE A 1 90 ? 15.578 0.949 2.546 1.00 91.25 90 ILE A C 1
ATOM 680 O O . ILE A 1 90 ? 15.388 0.630 3.717 1.00 91.25 90 ILE A O 1
ATOM 684 N N . LYS A 1 91 ? 14.834 1.866 1.928 1.00 92.75 91 LYS A N 1
ATOM 685 C CA . LYS A 1 91 ? 13.735 2.588 2.575 1.00 92.75 91 LYS A CA 1
ATOM 686 C C . LYS 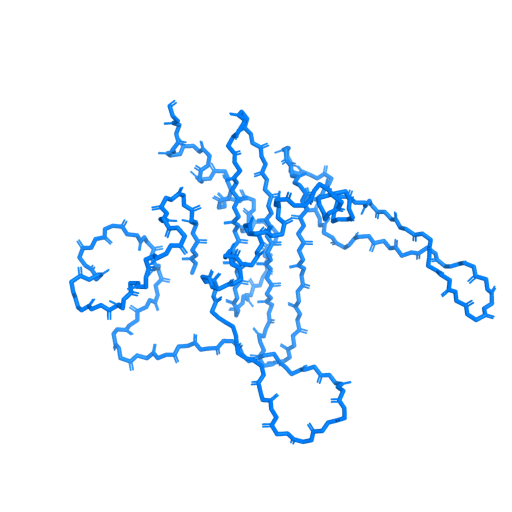A 1 91 ? 12.407 2.095 2.042 1.00 92.75 91 LYS A C 1
ATOM 688 O O . LYS A 1 91 ? 12.262 1.863 0.841 1.00 92.75 91 LYS A O 1
ATOM 693 N N . ASN A 1 92 ? 11.442 1.974 2.939 1.00 91.81 92 ASN A N 1
ATOM 694 C CA . ASN A 1 92 ? 10.072 1.722 2.553 1.00 91.81 92 ASN A CA 1
ATOM 695 C C . ASN A 1 92 ? 9.524 2.956 1.829 1.00 91.81 92 ASN A C 1
ATOM 697 O O . ASN A 1 92 ? 9.673 4.087 2.293 1.00 91.81 92 ASN A O 1
ATOM 701 N N . GLN A 1 93 ? 8.950 2.724 0.654 1.00 89.12 93 GLN A N 1
ATOM 702 C CA . GLN A 1 93 ? 8.430 3.770 -0.223 1.00 89.12 93 GLN A CA 1
ATOM 703 C C . GLN A 1 93 ? 6.972 4.118 0.095 1.00 89.12 93 GLN A C 1
ATOM 705 O O . GLN A 1 93 ? 6.434 5.061 -0.482 1.00 89.12 93 GLN A O 1
ATOM 710 N N . ASP A 1 94 ? 6.321 3.358 0.979 1.00 92.75 94 ASP A N 1
ATOM 711 C CA . ASP A 1 94 ? 4.924 3.571 1.319 1.00 92.75 94 ASP A CA 1
ATOM 712 C C . ASP A 1 94 ? 4.735 4.845 2.154 1.00 92.75 94 ASP A C 1
ATOM 714 O O . ASP A 1 94 ? 5.194 4.947 3.296 1.00 92.75 94 ASP A O 1
ATOM 718 N N . ARG A 1 95 ? 4.029 5.821 1.575 1.00 92.38 95 ARG A N 1
ATOM 719 C CA . ARG A 1 95 ? 3.755 7.111 2.214 1.00 92.38 95 ARG A CA 1
ATOM 720 C C . ARG A 1 95 ? 2.816 6.966 3.411 1.00 92.38 95 ARG A C 1
ATOM 722 O O . ARG A 1 95 ? 2.974 7.709 4.379 1.00 92.38 95 ARG A O 1
ATOM 729 N N . LEU A 1 96 ? 1.891 5.999 3.377 1.00 95.69 96 LEU A N 1
ATOM 730 C CA . LEU A 1 96 ? 0.900 5.790 4.437 1.00 95.69 96 LEU A CA 1
ATOM 731 C C . LEU A 1 96 ? 1.509 5.210 5.712 1.00 95.69 96 LEU A C 1
ATOM 733 O O . LEU A 1 96 ? 0.937 5.387 6.786 1.00 95.69 96 LEU A O 1
ATOM 737 N N . LEU A 1 97 ? 2.703 4.611 5.629 1.00 95.38 97 LEU A N 1
ATOM 738 C CA . LEU A 1 97 ? 3.394 4.043 6.788 1.00 95.38 97 LEU A CA 1
ATOM 739 C C . LEU A 1 97 ? 3.621 5.058 7.912 1.00 95.38 97 LEU A C 1
ATOM 741 O O . LEU A 1 97 ? 3.589 4.695 9.084 1.00 95.38 97 LEU A O 1
ATOM 745 N N . ARG A 1 98 ? 3.853 6.328 7.564 1.00 90.69 98 ARG A N 1
ATOM 746 C CA . ARG A 1 98 ? 4.090 7.399 8.543 1.00 90.69 98 ARG A CA 1
ATOM 747 C C . ARG A 1 98 ? 2.887 8.310 8.752 1.00 90.69 98 ARG A C 1
ATOM 749 O O . ARG A 1 98 ? 2.828 8.977 9.778 1.00 90.69 98 ARG A O 1
ATOM 756 N N . SER A 1 99 ? 1.979 8.389 7.781 1.00 94.00 99 SER A N 1
ATOM 757 C CA . SER A 1 99 ? 0.900 9.381 7.777 1.00 94.00 99 SER A CA 1
ATOM 758 C C . SER A 1 99 ? -0.470 8.827 8.160 1.00 94.00 99 SER A C 1
ATOM 760 O O . SER A 1 99 ? -1.322 9.611 8.570 1.00 94.00 99 SER A O 1
ATOM 762 N N . TYR A 1 100 ? -0.705 7.515 8.052 1.00 96.81 100 TYR A N 1
ATOM 763 C CA . TYR A 1 100 ? -2.030 6.934 8.272 1.00 96.81 100 TYR A CA 1
ATOM 764 C C . TYR A 1 100 ? -2.127 6.217 9.636 1.00 96.81 100 TYR A C 1
ATOM 766 O O . TYR A 1 100 ? -1.415 5.239 9.879 1.00 96.81 100 TYR A O 1
ATOM 774 N N . PRO A 1 101 ? -3.012 6.654 10.556 1.00 95.38 101 PRO A N 1
ATOM 775 C CA . PRO A 1 101 ? -3.140 6.036 11.874 1.00 95.38 101 PRO A CA 1
ATOM 776 C C . PRO A 1 101 ? -3.582 4.573 11.805 1.00 95.38 101 PRO A C 1
ATOM 778 O O . PRO A 1 101 ? -4.611 4.246 11.202 1.00 95.38 101 PRO A O 1
ATOM 781 N N . GLY A 1 102 ? -2.822 3.703 12.474 1.00 95.56 102 GLY A N 1
ATOM 782 C CA . GLY A 1 102 ? -3.070 2.261 12.495 1.00 95.56 102 GLY A CA 1
ATOM 783 C C . GLY A 1 102 ? -2.618 1.532 11.227 1.00 95.56 102 GLY A C 1
ATOM 784 O O . GLY A 1 102 ? -3.009 0.385 11.022 1.00 95.56 102 GLY A O 1
ATOM 785 N N . PHE A 1 103 ? -1.825 2.166 10.356 1.00 97.62 103 PHE A N 1
ATOM 786 C CA . PHE A 1 103 ? -1.326 1.518 9.146 1.00 97.62 103 PHE A CA 1
ATOM 787 C C . PHE A 1 103 ? -0.367 0.370 9.475 1.00 97.62 103 PHE A C 1
ATOM 789 O O . PHE A 1 103 ? 0.585 0.532 10.234 1.00 97.62 103 PHE A O 1
ATOM 796 N N . ILE A 1 104 ? -0.619 -0.800 8.892 1.00 97.06 104 ILE A N 1
ATOM 797 C CA . ILE A 1 104 ? 0.232 -1.984 9.041 1.00 97.06 104 ILE A CA 1
ATOM 798 C C . ILE A 1 104 ? 1.369 -1.918 8.024 1.00 97.06 104 ILE A C 1
ATOM 800 O O . ILE A 1 104 ? 2.524 -2.136 8.369 1.00 97.06 104 ILE A O 1
ATOM 804 N N . GLY A 1 105 ? 1.055 -1.606 6.772 1.00 95.44 105 GLY A N 1
ATOM 805 C CA . GLY A 1 105 ? 2.017 -1.602 5.681 1.00 95.44 105 GLY A CA 1
ATOM 806 C C . GLY A 1 105 ? 1.321 -1.801 4.345 1.00 95.44 105 GLY A C 1
ATOM 807 O O . GLY A 1 105 ? 0.125 -2.098 4.277 1.00 95.44 105 GLY A O 1
ATOM 808 N N . GLY A 1 106 ? 2.084 -1.660 3.273 1.00 92.94 106 GLY A N 1
ATOM 809 C CA . GLY A 1 106 ? 1.561 -1.790 1.928 1.00 92.94 106 GLY A CA 1
ATOM 810 C C . GLY A 1 106 ? 2.642 -2.106 0.913 1.00 92.94 106 GLY A C 1
ATOM 811 O O . GLY A 1 106 ? 3.818 -2.294 1.238 1.00 92.94 106 GLY A O 1
ATOM 812 N N . LYS A 1 107 ? 2.219 -2.225 -0.341 1.00 92.88 107 LYS A N 1
ATOM 813 C CA . LYS A 1 107 ? 3.101 -2.498 -1.468 1.00 92.88 107 LYS A CA 1
ATOM 814 C C . LYS A 1 107 ? 2.605 -1.766 -2.703 1.00 92.88 107 LYS A C 1
ATOM 816 O O . LYS A 1 107 ? 1.499 -2.013 -3.172 1.00 92.88 107 LYS A O 1
ATOM 821 N N . SER A 1 108 ? 3.464 -0.912 -3.248 1.00 90.12 108 SER A N 1
ATOM 822 C CA . SER A 1 108 ? 3.292 -0.294 -4.561 1.00 90.12 108 SER A CA 1
ATOM 823 C C . SER A 1 108 ? 3.866 -1.178 -5.670 1.00 90.12 108 SER A C 1
ATOM 825 O O . SER A 1 108 ? 4.812 -1.945 -5.455 1.00 90.12 108 SER A O 1
ATOM 827 N N . GLY A 1 109 ? 3.321 -1.060 -6.872 1.00 86.00 109 GLY A N 1
ATOM 828 C CA . GLY A 1 109 ? 3.850 -1.679 -8.080 1.00 86.00 109 GLY A CA 1
ATOM 829 C C . GLY A 1 109 ? 3.492 -0.847 -9.302 1.00 86.00 109 GLY A C 1
ATOM 830 O O . GLY A 1 109 ? 2.410 -0.273 -9.355 1.00 86.00 109 GLY A O 1
ATOM 831 N N . TYR A 1 110 ? 4.392 -0.790 -10.277 1.00 82.31 110 TYR A N 1
ATOM 832 C CA . TYR A 1 110 ? 4.179 -0.089 -11.537 1.00 82.31 110 TYR A CA 1
ATOM 833 C C . TYR A 1 110 ? 4.826 -0.881 -12.672 1.00 82.31 110 TYR A C 1
ATOM 835 O O . TYR A 1 110 ? 5.961 -1.340 -12.537 1.00 82.31 110 TYR A O 1
ATOM 843 N N . THR A 1 111 ? 4.104 -1.026 -13.779 1.00 74.06 111 THR A N 1
ATOM 844 C CA . THR A 1 111 ? 4.644 -1.422 -15.089 1.00 74.06 111 THR A CA 1
ATOM 845 C C . THR A 1 111 ? 3.829 -0.713 -16.165 1.00 74.06 111 THR A C 1
ATOM 847 O O . THR A 1 111 ? 2.675 -0.367 -15.916 1.00 74.06 111 THR A O 1
ATOM 850 N N . ASP A 1 112 ? 4.365 -0.571 -17.375 1.00 72.00 112 ASP A N 1
ATOM 851 C CA . ASP A 1 112 ? 3.649 0.107 -18.467 1.00 72.00 112 ASP A CA 1
ATOM 852 C C . ASP A 1 112 ? 2.311 -0.573 -18.824 1.00 72.00 112 ASP A C 1
ATOM 854 O O . ASP A 1 112 ? 1.370 0.078 -19.274 1.00 72.00 112 ASP A O 1
ATOM 858 N N . LEU A 1 113 ? 2.189 -1.884 -18.580 1.00 71.62 113 LEU A N 1
ATOM 859 C CA . LEU A 1 113 ? 0.969 -2.652 -18.857 1.00 71.62 113 LEU A CA 1
ATOM 860 C C . LEU A 1 113 ? 0.006 -2.711 -17.664 1.00 71.62 113 LEU A C 1
ATOM 862 O O . LEU A 1 113 ? -1.210 -2.694 -17.860 1.00 71.62 113 LEU A O 1
ATOM 866 N N . ALA A 1 114 ? 0.526 -2.780 -16.435 1.00 68.00 114 ALA A N 1
ATOM 867 C CA . ALA A 1 114 ? -0.296 -2.825 -15.222 1.00 68.00 114 ALA A CA 1
ATOM 868 C C . ALA A 1 114 ? -0.773 -1.438 -14.779 1.00 68.00 114 ALA A C 1
ATOM 870 O O . ALA A 1 114 ? -1.734 -1.363 -14.011 1.00 68.00 114 ALA A O 1
ATOM 871 N N . GLN A 1 115 ? -0.086 -0.383 -15.235 1.00 83.50 115 GLN A N 1
ATOM 872 C CA . GLN A 1 115 ? -0.129 0.958 -14.652 1.00 83.50 115 GLN A CA 1
ATOM 873 C C . GLN A 1 115 ? 0.182 0.899 -13.147 1.00 83.50 115 GLN A C 1
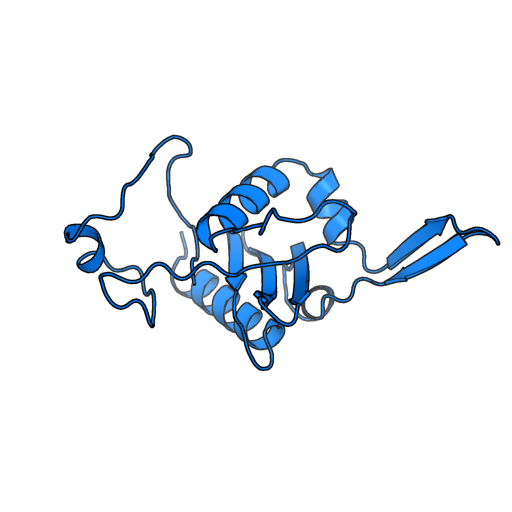ATOM 875 O O . GLN A 1 115 ? 0.859 -0.031 -12.686 1.00 83.50 115 GLN A O 1
ATOM 880 N N . GLU A 1 116 ? -0.253 1.890 -12.370 1.00 83.62 116 GLU A N 1
ATOM 881 C CA . GLU A 1 116 ? -0.047 1.870 -10.927 1.00 83.62 116 GLU A CA 1
ATOM 882 C C . GLU A 1 116 ? -0.932 0.816 -10.243 1.00 83.62 116 GLU A C 1
ATOM 884 O O . GLU A 1 116 ? -2.116 0.630 -10.541 1.00 83.62 116 GLU A O 1
ATOM 889 N N . THR A 1 117 ? -0.340 0.104 -9.293 1.00 86.56 117 THR A N 1
ATOM 890 C CA . THR A 1 117 ? -0.999 -0.890 -8.447 1.00 86.56 117 THR A CA 1
ATOM 891 C C . THR A 1 117 ? -0.580 -0.657 -7.005 1.00 86.56 117 THR A C 1
ATOM 893 O O . THR A 1 117 ? 0.570 -0.303 -6.722 1.00 86.56 117 THR A O 1
ATOM 896 N N . TYR A 1 118 ? -1.508 -0.847 -6.076 1.00 92.88 118 TYR A N 1
ATOM 897 C CA . TYR A 1 118 ? -1.246 -0.619 -4.666 1.00 92.88 118 TYR A CA 1
ATOM 898 C C . TYR A 1 118 ? -2.084 -1.535 -3.783 1.00 92.88 118 TYR A C 1
ATOM 900 O O . TYR A 1 118 ? -3.289 -1.681 -3.989 1.00 92.88 118 TYR A O 1
ATOM 908 N N . VAL A 1 119 ? -1.442 -2.113 -2.771 1.00 95.25 119 VAL A N 1
ATOM 909 C CA . VAL A 1 119 ? -2.111 -2.774 -1.649 1.00 95.25 119 VAL A CA 1
ATOM 910 C C . VAL A 1 119 ? -1.760 -2.024 -0.374 1.00 95.25 119 VAL A C 1
ATOM 912 O O . VAL A 1 119 ? -0.579 -1.834 -0.100 1.00 95.25 119 VAL A O 1
ATOM 915 N N . GLY A 1 120 ? -2.763 -1.635 0.410 1.00 95.69 120 GLY A N 1
ATOM 916 C CA . GLY A 1 120 ? -2.588 -0.992 1.713 1.00 95.69 120 GLY A CA 1
ATOM 917 C C . GLY A 1 120 ? -3.385 -1.713 2.792 1.00 95.69 120 GLY A C 1
ATOM 918 O O . GLY A 1 120 ? -4.497 -2.178 2.541 1.00 95.69 120 GLY A O 1
ATOM 919 N N . MET A 1 121 ? -2.815 -1.826 3.990 1.00 97.62 121 MET A N 1
ATOM 920 C CA . MET A 1 121 ? -3.431 -2.524 5.119 1.00 97.62 121 MET A CA 1
ATOM 921 C C . MET A 1 121 ? -3.385 -1.659 6.372 1.00 97.62 121 MET A C 1
ATOM 923 O O . MET A 1 121 ? -2.339 -1.100 6.702 1.00 97.62 121 MET A O 1
ATOM 927 N N . ALA A 1 122 ? -4.485 -1.606 7.117 1.00 96.69 122 ALA A N 1
ATOM 928 C CA . ALA A 1 122 ? -4.555 -0.887 8.386 1.00 96.69 122 ALA A CA 1
ATOM 929 C C . ALA A 1 122 ? -5.400 -1.640 9.415 1.00 96.69 122 ALA A C 1
ATOM 931 O O . ALA A 1 122 ? -6.249 -2.460 9.062 1.00 96.69 122 ALA A O 1
ATOM 932 N N . GLN A 1 123 ? -5.177 -1.347 10.695 1.00 95.19 123 GLN A N 1
ATOM 933 C CA . GLN A 1 123 ? -5.932 -1.887 11.817 1.00 95.19 123 GLN A CA 1
ATOM 934 C C . GLN A 1 123 ? -6.398 -0.769 12.749 1.00 95.19 123 GLN A C 1
ATOM 936 O O . GLN A 1 123 ? -5.595 0.050 13.194 1.00 95.19 123 GLN A O 1
ATOM 941 N N . ARG A 1 124 ? -7.685 -0.781 13.105 1.00 93.50 124 ARG A N 1
ATOM 942 C CA . ARG A 1 124 ? -8.277 0.091 14.130 1.00 93.50 124 ARG A CA 1
ATOM 943 C C . ARG A 1 124 ? -9.235 -0.735 14.985 1.00 93.50 124 ARG A C 1
ATOM 945 O O . ARG A 1 124 ? -10.006 -1.522 14.448 1.00 93.50 124 ARG A O 1
ATOM 952 N N . ASN A 1 125 ? -9.159 -0.592 16.310 1.00 90.38 125 ASN A N 1
ATOM 953 C CA . ASN A 1 125 ? -10.052 -1.263 17.270 1.00 90.38 125 ASN A CA 1
ATOM 954 C C . ASN A 1 125 ? -10.201 -2.784 17.043 1.00 90.38 125 ASN A C 1
ATOM 956 O O . ASN A 1 125 ? -11.297 -3.327 17.080 1.00 90.38 125 ASN A O 1
ATOM 960 N N . GLY A 1 126 ? -9.096 -3.477 16.742 1.00 88.94 126 GLY A N 1
ATOM 961 C CA . GLY A 1 126 ? -9.094 -4.926 16.492 1.00 88.94 126 GLY A CA 1
ATOM 962 C C . GLY A 1 126 ? -9.593 -5.364 15.107 1.00 88.94 126 GLY A C 1
ATOM 963 O O . GLY A 1 126 ? -9.409 -6.526 14.749 1.00 88.94 126 GLY A O 1
ATOM 964 N N . ARG A 1 127 ? -10.139 -4.456 14.287 1.00 88.81 127 ARG A N 1
ATOM 965 C CA . ARG A 1 127 ? -10.558 -4.730 12.904 1.00 88.81 127 ARG A CA 1
ATOM 966 C C . ARG A 1 127 ? -9.454 -4.354 11.920 1.00 88.81 127 ARG A C 1
ATOM 968 O O . ARG A 1 127 ? -8.881 -3.269 12.015 1.00 88.81 127 ARG A O 1
ATOM 975 N N . ARG A 1 128 ? -9.156 -5.250 10.976 1.00 93.06 128 ARG A N 1
ATOM 976 C CA . ARG A 1 128 ? -8.169 -5.038 9.905 1.00 93.06 128 ARG A CA 1
ATOM 977 C C . ARG A 1 128 ? -8.871 -4.854 8.575 1.00 93.06 128 ARG A C 1
ATOM 979 O O . ARG A 1 128 ? -9.762 -5.632 8.256 1.00 93.06 128 ARG A O 1
ATOM 986 N N . LEU A 1 129 ? -8.408 -3.890 7.791 1.00 94.31 129 LEU A N 1
ATOM 987 C CA . LEU A 1 129 ? -8.859 -3.663 6.425 1.00 94.31 129 LEU A CA 1
ATOM 988 C C . LEU A 1 129 ? -7.692 -3.778 5.453 1.00 94.31 129 LEU A C 1
ATOM 990 O O . LEU A 1 129 ? -6.560 -3.411 5.775 1.00 94.31 129 LEU A O 1
ATOM 994 N N . ILE A 1 130 ? -8.002 -4.281 4.260 1.00 95.44 130 ILE A N 1
ATOM 995 C CA . ILE A 1 130 ? -7.087 -4.398 3.126 1.00 95.44 130 ILE A CA 1
ATOM 996 C C . ILE A 1 130 ? -7.746 -3.691 1.946 1.00 95.44 130 ILE A C 1
ATOM 998 O O . ILE A 1 130 ? -8.881 -4.006 1.589 1.00 95.44 130 ILE A O 1
ATOM 1002 N N . VAL A 1 131 ? -7.027 -2.752 1.341 1.00 94.50 131 VAL A N 1
ATOM 1003 C CA . VAL A 1 131 ? -7.433 -2.054 0.120 1.00 94.50 131 VAL A CA 1
ATOM 1004 C C . VAL A 1 131 ? -6.508 -2.481 -1.006 1.00 94.50 131 VAL A C 1
ATOM 1006 O O . VAL A 1 131 ? -5.289 -2.431 -0.856 1.00 94.50 131 VAL A O 1
ATOM 1009 N N . VAL A 1 132 ? -7.093 -2.882 -2.137 1.00 93.00 132 VAL A N 1
ATOM 1010 C CA . VAL A 1 132 ? -6.362 -3.232 -3.359 1.00 93.00 132 VAL A CA 1
ATOM 1011 C C . VAL A 1 132 ? -6.823 -2.354 -4.516 1.00 93.00 132 VAL A C 1
ATOM 1013 O O . VAL A 1 132 ? -8.006 -2.3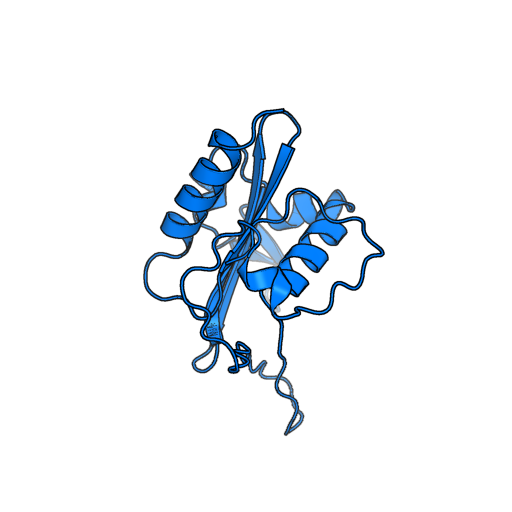27 -4.871 1.00 93.00 132 VAL A O 1
ATOM 1016 N N . GLN A 1 133 ? -5.859 -1.674 -5.127 1.00 89.94 133 GLN A N 1
ATOM 1017 C CA . GLN A 1 133 ? -6.017 -0.804 -6.286 1.00 89.94 133 GLN A CA 1
ATOM 1018 C C . GLN A 1 133 ? -5.150 -1.342 -7.421 1.00 89.94 133 GLN A C 1
ATOM 1020 O O . GLN A 1 133 ? -3.991 -1.703 -7.213 1.00 89.94 133 GLN A O 1
ATOM 1025 N N . MET A 1 134 ? -5.718 -1.428 -8.619 1.00 86.69 134 MET A N 1
ATOM 1026 C CA . MET A 1 134 ? -5.019 -1.915 -9.805 1.00 86.69 134 MET A CA 1
ATOM 1027 C C . MET A 1 134 ? -5.450 -1.110 -11.026 1.00 86.69 134 MET A C 1
ATOM 1029 O O . MET A 1 134 ? -6.598 -0.669 -11.072 1.00 86.69 134 MET A O 1
ATOM 1033 N N . TYR A 1 135 ? -4.559 -0.972 -12.012 1.00 84.94 135 TYR A N 1
ATOM 1034 C CA . TYR A 1 135 ? -4.771 -0.107 -13.176 1.00 84.94 135 TYR A CA 1
ATOM 1035 C C . TYR A 1 135 ? -5.122 1.327 -12.757 1.00 84.94 135 TYR A C 1
ATOM 1037 O O . TYR A 1 135 ? -6.080 1.930 -13.239 1.00 84.94 135 TYR A O 1
ATOM 1045 N N . GLY A 1 136 ? -4.388 1.811 -11.760 1.00 78.25 136 GLY A N 1
ATOM 1046 C CA . GLY A 1 136 ? -4.580 3.112 -11.158 1.00 78.25 136 GLY A CA 1
ATOM 1047 C C . GLY A 1 136 ? -3.912 4.227 -11.945 1.00 78.25 136 GLY A C 1
ATOM 1048 O O . GLY A 1 136 ? -2.955 4.001 -12.690 1.00 78.25 136 GLY A O 1
ATOM 1049 N N . SER A 1 137 ? -4.410 5.433 -11.714 1.00 79.62 137 SER A N 1
ATOM 1050 C CA . SER A 1 137 ? -3.768 6.695 -12.059 1.00 79.62 137 SER A CA 1
ATOM 1051 C C . SER A 1 137 ? -3.736 7.589 -10.816 1.00 79.62 137 SER A C 1
ATOM 1053 O O . SER A 1 137 ? -4.503 7.375 -9.869 1.00 79.62 137 SER A O 1
ATOM 1055 N N . ASP A 1 138 ? -2.880 8.611 -10.847 1.00 84.06 138 ASP A N 1
ATOM 1056 C CA . ASP A 1 138 ? -2.830 9.687 -9.850 1.00 84.06 138 ASP A CA 1
ATOM 1057 C C . ASP A 1 138 ? -2.333 9.240 -8.457 1.00 84.06 138 ASP A C 1
ATOM 1059 O O . ASP A 1 138 ? -1.454 8.394 -8.337 1.00 84.06 138 ASP A O 1
ATOM 1063 N N . ASP A 1 139 ? -2.817 9.859 -7.373 1.00 89.88 139 ASP A N 1
ATOM 1064 C CA . ASP A 1 139 ? -2.346 9.574 -6.010 1.00 89.88 139 ASP A CA 1
ATOM 1065 C C . ASP A 1 139 ? -3.028 8.340 -5.398 1.00 89.88 139 ASP A C 1
ATOM 1067 O O . ASP A 1 139 ? -4.009 8.447 -4.653 1.00 89.88 139 ASP A O 1
ATOM 1071 N N . LEU A 1 140 ? -2.481 7.152 -5.673 1.00 88.19 140 LEU A N 1
ATOM 1072 C CA . LEU A 1 140 ? -2.997 5.906 -5.100 1.00 88.19 140 LEU A CA 1
ATOM 1073 C C . LEU A 1 140 ? -2.911 5.837 -3.572 1.00 88.19 140 LEU A C 1
ATOM 1075 O O . LEU A 1 140 ? -3.735 5.158 -2.956 1.00 88.19 140 LEU A O 1
ATOM 1079 N N . TRP A 1 141 ? -1.957 6.519 -2.934 1.00 91.38 141 TRP A N 1
ATOM 1080 C CA . TRP A 1 141 ? -1.875 6.525 -1.470 1.00 91.38 141 TRP A CA 1
ATOM 1081 C C . TRP A 1 141 ? -3.020 7.331 -0.856 1.00 91.38 141 TRP A C 1
ATOM 1083 O O . TRP A 1 141 ? -3.670 6.849 0.072 1.00 91.38 141 TRP A O 1
ATOM 1093 N N . GLY A 1 142 ? -3.310 8.521 -1.389 1.00 93.38 142 GLY A N 1
ATOM 1094 C CA . GLY A 1 142 ? -4.453 9.329 -0.959 1.00 93.38 142 GLY A CA 1
ATOM 1095 C C . GLY A 1 142 ? -5.787 8.610 -1.167 1.00 93.38 142 GLY A C 1
ATOM 1096 O O . GLY A 1 142 ? -6.611 8.559 -0.253 1.00 93.38 142 GLY A O 1
ATOM 1097 N N . GLN A 1 143 ? -5.967 7.971 -2.327 1.00 93.06 143 GLN A N 1
ATOM 1098 C CA . GLN A 1 143 ? -7.153 7.155 -2.614 1.00 93.06 143 GLN A CA 1
ATOM 1099 C C . GLN A 1 143 ? -7.284 5.977 -1.633 1.00 93.06 143 GLN A C 1
ATOM 1101 O O . GLN A 1 143 ? -8.359 5.740 -1.082 1.00 93.06 143 GLN A O 1
ATOM 1106 N N . ALA A 1 144 ? -6.185 5.277 -1.331 1.00 93.50 144 ALA A N 1
ATOM 1107 C CA . ALA A 1 144 ? -6.200 4.185 -0.360 1.00 93.50 144 ALA A CA 1
ATOM 1108 C C . ALA A 1 144 ? -6.563 4.654 1.054 1.00 93.50 144 ALA A C 1
ATOM 1110 O O . ALA A 1 144 ? -7.335 3.978 1.731 1.00 93.50 144 ALA A O 1
ATOM 1111 N N . ALA A 1 145 ? -6.041 5.802 1.494 1.00 95.00 145 ALA A N 1
ATOM 1112 C CA . ALA A 1 145 ? -6.383 6.377 2.792 1.00 95.00 145 ALA A CA 1
ATOM 1113 C C . ALA A 1 145 ? -7.889 6.664 2.900 1.00 95.00 145 ALA A C 1
ATOM 1115 O O . ALA A 1 145 ? -8.520 6.252 3.873 1.00 95.00 145 ALA A O 1
ATOM 1116 N N . GLN A 1 146 ? -8.479 7.276 1.867 1.00 93.88 146 GLN A N 1
ATOM 1117 C CA . GLN A 1 146 ? -9.920 7.547 1.812 1.00 93.88 146 GLN A CA 1
ATOM 1118 C C . GLN A 1 146 ? -10.753 6.260 1.852 1.00 93.88 146 GLN A C 1
ATOM 1120 O O . GLN A 1 146 ? -11.761 6.201 2.553 1.00 93.88 146 GLN A O 1
ATOM 1125 N N . LEU A 1 147 ? -10.326 5.209 1.145 1.00 92.06 147 LEU A N 1
ATOM 1126 C CA . LEU A 1 147 ? -11.015 3.915 1.151 1.00 92.06 147 LEU A CA 1
ATOM 1127 C C . LEU A 1 147 ? -10.929 3.207 2.504 1.00 92.06 147 LEU A C 1
ATOM 1129 O O . LEU A 1 147 ? -11.910 2.609 2.947 1.00 92.06 147 LEU A O 1
ATOM 1133 N N . LEU A 1 148 ? -9.777 3.284 3.172 1.00 91.62 148 LEU A N 1
ATOM 1134 C CA . LEU A 1 148 ? -9.621 2.761 4.525 1.00 91.62 148 LEU A CA 1
ATOM 1135 C C . LEU A 1 148 ? -10.506 3.537 5.512 1.00 91.62 148 LEU A C 1
ATOM 1137 O O . LEU A 1 148 ? -11.201 2.915 6.312 1.00 91.62 148 LEU A O 1
ATOM 1141 N N . ASP A 1 149 ? -10.551 4.870 5.426 1.00 91.69 149 ASP A N 1
ATOM 1142 C CA . ASP A 1 149 ? -11.416 5.695 6.280 1.00 91.69 149 ASP A CA 1
ATOM 1143 C C . ASP A 1 149 ? -12.904 5.414 6.035 1.00 91.69 149 ASP A C 1
ATOM 1145 O O . ASP A 1 149 ? -13.675 5.243 6.986 1.00 91.69 149 ASP A O 1
ATOM 1149 N N . TRP A 1 150 ? -13.312 5.282 4.771 1.00 91.31 150 TRP A N 1
ATOM 1150 C CA . TRP A 1 150 ? -14.664 4.858 4.414 1.00 91.31 150 TRP A CA 1
ATOM 1151 C C . TRP A 1 150 ? -14.992 3.473 4.998 1.00 91.31 150 TRP A C 1
ATOM 1153 O O . TRP A 1 150 ? -16.014 3.301 5.663 1.00 91.31 150 TRP A O 1
ATOM 1163 N N . GLY A 1 151 ? -14.090 2.499 4.845 1.00 87.75 151 GLY A N 1
ATOM 1164 C CA . GLY A 1 151 ? -14.287 1.144 5.359 1.00 87.75 151 GLY A CA 1
ATOM 1165 C C . GLY A 1 151 ? -14.355 1.068 6.888 1.00 87.75 151 GLY A C 1
ATOM 1166 O O . GLY A 1 151 ? -15.121 0.265 7.428 1.00 87.75 151 GLY A O 1
ATOM 1167 N N . PHE A 1 152 ? -13.595 1.902 7.604 1.00 87.62 152 PHE A N 1
ATOM 1168 C CA . PHE A 1 152 ? -13.650 1.971 9.067 1.00 87.62 152 PHE A CA 1
ATOM 1169 C C . PHE A 1 152 ? -14.876 2.729 9.593 1.00 87.62 152 PHE A C 1
ATOM 1171 O O . PHE A 1 152 ? -15.325 2.427 10.694 1.00 87.62 152 PHE A O 1
ATOM 1178 N N . SER A 1 153 ? -15.421 3.685 8.833 1.00 87.69 153 SER A N 1
ATOM 1179 C CA . SER A 1 153 ? -16.584 4.490 9.250 1.00 87.69 153 SER A CA 1
ATOM 1180 C C . SER A 1 153 ? -17.932 3.805 9.026 1.00 87.69 153 SER A C 1
ATOM 1182 O O . SER A 1 153 ? -18.852 4.037 9.801 1.00 87.69 153 SER A O 1
ATOM 1184 N N . HIS A 1 154 ? -18.063 2.967 7.996 1.00 78.50 154 HIS A N 1
ATOM 1185 C CA . HIS A 1 154 ? -19.360 2.391 7.601 1.00 78.50 154 HIS A CA 1
ATOM 1186 C C . HIS A 1 154 ? -19.638 1.009 8.197 1.00 78.50 154 HIS A C 1
ATOM 1188 O O . HIS A 1 154 ? -20.748 0.499 8.098 1.00 78.50 154 HIS A O 1
ATOM 1194 N N . TYR A 1 155 ? -18.634 0.403 8.825 1.00 64.19 155 TYR A N 1
ATOM 1195 C CA . TYR A 1 155 ? -18.719 -0.950 9.359 1.00 64.19 155 TYR A CA 1
ATOM 1196 C C . TYR A 1 155 ? -18.062 -0.974 10.744 1.00 64.19 155 TYR A C 1
ATOM 1198 O O . TYR A 1 155 ? -16.959 -1.494 10.942 1.00 64.19 155 TYR A O 1
ATOM 1206 N N . SER A 1 156 ? -18.710 -0.320 11.706 1.00 56.41 156 SER A N 1
ATOM 1207 C CA . SER A 1 156 ? -18.463 -0.555 13.128 1.00 56.41 156 SER A CA 1
ATOM 1208 C C . SER A 1 156 ? -19.172 -1.850 13.525 1.00 56.41 156 SER A C 1
ATOM 1210 O O . SER A 1 156 ? -20.345 -2.014 13.194 1.00 56.41 156 SER A O 1
ATOM 1212 N N . GLN A 1 157 ? -18.466 -2.759 14.201 1.00 50.41 157 GLN A N 1
ATOM 1213 C CA . GLN A 1 157 ? -19.147 -3.796 14.984 1.00 50.41 157 GLN A CA 1
ATOM 1214 C C . GLN A 1 157 ? -19.939 -3.154 16.120 1.00 50.41 157 GLN A C 1
ATOM 1216 O O . GLN A 1 157 ? -19.437 -2.139 16.660 1.00 50.41 157 GLN A O 1
#

pLDDT: mean 71.18, std 26.42, range [28.56, 97.62]

InterPro domains:
  IPR001967 Peptidase S11, D-alanyl-D-alanine carboxypeptidase A, N-terminal [PF00768] (55-134)
  IPR012338 Beta-lactamase/transpeptidase-like [G3DSA:3.40.710.10] (39-157)
  IPR012338 Beta-lactamase/transpeptidase-like [SSF56601] (38-155)